Protein AF-A0AAD9V1N2-F1 (afdb_monomer)

Organism: Acropora cervicornis (NCBI:txid6130)

Foldseek 3Di:
DDPVPVCVVVVDDDDPLLVLQQCAPLLLVHVVPHDCVVCVVLVVVLVCQLCVQVVVCVVVVPPDDGDPVSNVVSNVVSVVVVVVVSVVSSVVSLVPDDPVVNVSSVCSNPVCSCCVVPDDDDVVVVPPPDPVVPPDD

Mean predicted aligned error: 8.37 Å

Sequence (137 aa):
MDDSLIPSITNHNCSNEERNLLSLPVRFGGMEITNPKEDAASQYTSSVVSTIHLTERIVAQIHNPPDAEDVRSSISHSRKEKNDQFIAKSAAVKNYLPESTKRGVDLAMEKGASSWLTAIPIKDLGFDLNKAQFWMR

Radius of gyration: 19.58 Å; Cα contacts (8 Å, |Δi|>4): 101; chains: 1; bounding box: 45×32×58 Å

Nearest PDB structures (foldseek):
  3zg1-assembly2_A  TM=5.024E-01  e=1.434E+00  Cupriavidus metallidurans CH34
  2y39-assembly1_A  TM=5.135E-01  e=1.220E+00  Cupriavidus metallidurans CH34
  3zg1-assembly1_D  TM=5.020E-0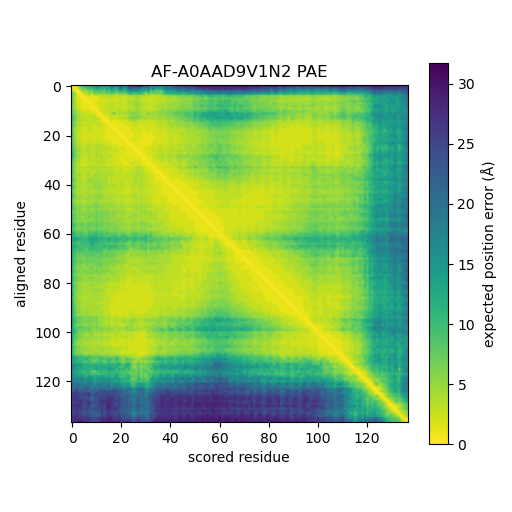1  e=1.598E+00  Cupriavidus metallidurans CH34
  2y3g-assembly2_B  TM=5.360E-01  e=3.594E+00  Cupriavidus metallidurans CH34
  3g6i-assembly1_A-2  TM=3.850E-01  e=4.004E+00  Bacteroides thetaiotaomicron VPI-5482

Structure (mmCIF, N/CA/C/O backbone):
data_AF-A0AAD9V1N2-F1
#
_entry.id   AF-A0AAD9V1N2-F1
#
loop_
_atom_site.group_PDB
_atom_site.id
_atom_site.type_symbol
_atom_site.label_atom_id
_atom_site.label_alt_id
_atom_site.label_comp_id
_atom_site.label_asym_id
_atom_site.label_entity_id
_atom_site.label_seq_id
_atom_site.pdbx_PDB_ins_code
_atom_site.Cartn_x
_atom_site.Cartn_y
_atom_site.Cartn_z
_atom_site.occupancy
_atom_site.B_iso_or_equiv
_atom_site.auth_seq_id
_atom_site.auth_comp_id
_atom_site.auth_asym_id
_atom_site.auth_atom_id
_atom_site.pdbx_PDB_model_num
ATOM 1 N N . MET A 1 1 ? -18.074 -11.011 -6.322 1.00 49.06 1 MET A N 1
ATOM 2 C CA . MET A 1 1 ? -17.088 -11.301 -5.267 1.00 49.06 1 MET A CA 1
ATOM 3 C C . MET A 1 1 ? -17.901 -11.334 -4.013 1.00 49.06 1 MET A C 1
ATOM 5 O O . MET A 1 1 ? -18.475 -10.309 -3.677 1.00 49.06 1 MET A O 1
ATOM 9 N N . ASP A 1 2 ? -18.073 -12.522 -3.459 1.00 57.62 2 ASP A N 1
ATOM 10 C CA . ASP A 1 2 ? -18.910 -12.701 -2.286 1.00 57.62 2 ASP A CA 1
ATOM 11 C C . ASP A 1 2 ? -18.277 -11.941 -1.124 1.00 57.62 2 ASP A C 1
ATOM 13 O O . ASP A 1 2 ? -17.073 -12.051 -0.882 1.00 57.62 2 ASP A O 1
ATOM 17 N N . ASP A 1 3 ? -19.078 -11.154 -0.410 1.00 72.50 3 ASP A N 1
ATOM 18 C CA . ASP A 1 3 ? -18.648 -10.339 0.731 1.00 72.50 3 ASP A CA 1
ATOM 19 C C . ASP A 1 3 ? -18.291 -11.175 1.972 1.00 72.50 3 ASP A C 1
ATOM 21 O O . ASP A 1 3 ? -18.323 -10.675 3.095 1.00 72.50 3 ASP A O 1
ATOM 25 N N . SER A 1 4 ? -17.940 -12.447 1.772 1.00 84.75 4 SER A N 1
ATOM 26 C CA . SER A 1 4 ? -17.771 -13.473 2.793 1.00 84.75 4 SER A CA 1
ATOM 27 C C . SER A 1 4 ? -16.401 -13.456 3.459 1.00 84.75 4 SER A C 1
ATOM 29 O O . SER A 1 4 ? -16.305 -13.886 4.606 1.00 84.75 4 SER A O 1
ATOM 31 N N . LEU A 1 5 ? -15.350 -12.957 2.793 1.00 87.69 5 LEU A N 1
ATOM 32 C CA . LEU A 1 5 ? -13.979 -13.044 3.310 1.00 87.69 5 LEU A CA 1
ATOM 33 C C . LEU A 1 5 ? -13.840 -12.356 4.671 1.00 87.69 5 LEU A C 1
ATOM 35 O O . LEU A 1 5 ? -13.462 -13.006 5.641 1.00 87.69 5 LEU A O 1
ATOM 39 N N . ILE A 1 6 ? -14.164 -11.061 4.740 1.00 89.62 6 ILE A N 1
ATOM 40 C CA . ILE A 1 6 ? -14.000 -10.264 5.963 1.00 89.62 6 ILE A CA 1
ATOM 41 C C . ILE A 1 6 ? -14.865 -10.829 7.102 1.00 89.62 6 ILE A C 1
ATOM 43 O O . ILE A 1 6 ? -14.293 -11.138 8.144 1.00 89.62 6 ILE A O 1
ATOM 47 N N . PRO A 1 7 ? -16.172 -11.097 6.914 1.00 91.06 7 PRO A N 1
ATOM 48 C CA . PRO A 1 7 ? -16.982 -11.742 7.943 1.00 91.06 7 PRO A CA 1
ATOM 49 C C . PRO A 1 7 ? -16.457 -13.102 8.404 1.00 91.06 7 PRO A C 1
ATOM 51 O O . PRO A 1 7 ? -16.561 -13.418 9.584 1.00 91.06 7 PRO A O 1
ATOM 54 N N . SER A 1 8 ? -15.860 -13.898 7.512 1.00 90.00 8 SER A N 1
ATOM 55 C CA . SER A 1 8 ? -15.330 -15.221 7.872 1.00 90.00 8 SER A CA 1
ATOM 56 C C . SER A 1 8 ? -14.069 -15.142 8.734 1.00 90.00 8 SER A C 1
ATOM 58 O O . SER A 1 8 ? -13.872 -15.984 9.605 1.00 90.00 8 SER A O 1
ATOM 60 N N . ILE A 1 9 ? -13.206 -14.146 8.507 1.00 89.00 9 ILE A N 1
ATOM 61 C CA . ILE A 1 9 ? -11.954 -13.991 9.270 1.00 89.00 9 ILE A CA 1
ATOM 62 C C . ILE A 1 9 ? -12.149 -13.186 10.560 1.00 89.00 9 ILE A C 1
ATOM 64 O O . ILE A 1 9 ? -11.424 -13.413 11.527 1.00 89.00 9 ILE A O 1
ATOM 68 N N . THR A 1 10 ? -13.114 -12.260 10.601 1.00 85.50 10 THR A N 1
ATOM 69 C CA . THR A 1 10 ? -13.399 -11.439 11.789 1.00 85.50 10 THR A CA 1
ATOM 70 C C . THR A 1 10 ? -14.515 -12.015 12.662 1.00 85.50 10 THR A C 1
ATOM 72 O O . THR A 1 10 ? -14.655 -11.590 13.806 1.00 85.50 10 THR A O 1
ATOM 75 N N . ASN A 1 11 ? -15.311 -12.965 12.148 1.00 87.06 11 ASN A N 1
ATOM 76 C CA . ASN A 1 11 ? -16.596 -13.386 12.729 1.00 87.06 11 ASN A CA 1
ATOM 77 C C . ASN A 1 11 ? -17.544 -12.204 13.013 1.00 87.06 11 ASN A C 1
ATOM 79 O O . ASN A 1 11 ? -18.384 -12.267 13.909 1.00 87.06 11 ASN A O 1
ATOM 83 N N . HIS A 1 12 ? -17.400 -11.113 12.258 1.00 86.12 12 HIS A N 1
ATOM 84 C CA . HIS A 1 12 ? -18.151 -9.873 12.425 1.00 86.12 12 HIS A CA 1
ATOM 85 C C . HIS A 1 12 ? -18.580 -9.343 11.063 1.00 86.12 12 HIS A C 1
ATOM 87 O O . HIS A 1 12 ? -17.791 -9.297 10.118 1.00 86.12 12 HIS A O 1
ATOM 93 N N . ASN A 1 13 ? -19.837 -8.925 10.946 1.00 88.19 13 ASN A N 1
ATOM 94 C CA . ASN A 1 13 ? -20.327 -8.378 9.691 1.00 88.19 13 ASN A CA 1
ATOM 95 C C . ASN A 1 13 ? -19.893 -6.913 9.560 1.00 88.19 13 ASN A C 1
ATOM 97 O O . ASN A 1 13 ? -20.589 -6.011 10.019 1.00 88.19 13 ASN A O 1
ATOM 101 N N . CYS A 1 14 ? -18.718 -6.702 8.964 1.00 85.38 14 CYS A N 1
ATOM 102 C CA . CYS A 1 14 ? -18.101 -5.384 8.882 1.00 85.38 14 CYS A CA 1
ATOM 103 C C . CYS A 1 14 ? -18.829 -4.442 7.914 1.00 85.38 14 CYS A C 1
ATOM 105 O O . CYS A 1 14 ? -19.053 -4.801 6.749 1.00 85.38 14 CYS A O 1
ATOM 107 N N . SER A 1 15 ? -19.098 -3.217 8.373 1.00 88.88 15 SER A N 1
ATOM 108 C CA . SER A 1 15 ? -19.595 -2.112 7.548 1.00 88.88 15 SER A CA 1
ATOM 109 C C . SER A 1 15 ? -18.555 -1.661 6.513 1.00 88.88 15 SER A C 1
ATOM 111 O O . SER A 1 15 ? -17.382 -2.037 6.576 1.00 88.88 15 SER A O 1
ATOM 113 N N . ASN A 1 16 ? -18.952 -0.828 5.548 1.00 88.12 16 ASN A N 1
ATOM 114 C CA . ASN A 1 16 ? -18.019 -0.309 4.541 1.00 88.12 16 ASN A CA 1
ATOM 115 C C . ASN A 1 16 ? -16.913 0.558 5.166 1.00 88.12 16 ASN A C 1
ATOM 117 O O . ASN A 1 16 ? -15.768 0.526 4.725 1.00 88.12 16 ASN A O 1
ATOM 121 N N . GLU A 1 17 ? -17.228 1.298 6.224 1.00 88.69 17 GLU A N 1
ATOM 122 C CA . GLU A 1 17 ? -16.291 2.125 6.983 1.00 88.69 17 GLU A CA 1
ATOM 123 C C . GLU A 1 17 ? -15.264 1.259 7.722 1.00 88.69 17 GLU A C 1
ATOM 125 O O . GLU A 1 17 ? -14.065 1.537 7.669 1.00 88.69 17 GLU A O 1
ATOM 130 N N . GLU A 1 18 ? -15.713 0.167 8.348 1.00 89.25 18 GLU A N 1
ATOM 131 C CA . GLU A 1 18 ? -14.829 -0.815 8.983 1.00 89.25 18 GLU A CA 1
ATOM 132 C C . GLU A 1 18 ? -13.945 -1.515 7.946 1.00 89.25 18 GLU A C 1
ATOM 134 O O . GLU A 1 18 ? -12.751 -1.693 8.169 1.00 89.25 18 GLU A O 1
ATOM 139 N N . ARG A 1 19 ? -14.484 -1.850 6.768 1.00 90.62 19 ARG A N 1
ATOM 140 C CA . ARG A 1 19 ? -13.698 -2.412 5.657 1.00 90.62 19 ARG A CA 1
ATOM 141 C C . ARG A 1 19 ? -12.636 -1.431 5.160 1.00 90.62 19 ARG A C 1
ATOM 143 O O . ARG A 1 19 ? -11.495 -1.830 4.929 1.00 90.62 19 ARG A O 1
ATOM 150 N N . ASN A 1 20 ? -12.972 -0.146 5.067 1.00 91.62 20 ASN A N 1
ATOM 151 C CA . ASN A 1 20 ? -12.013 0.899 4.716 1.00 91.62 20 ASN A CA 1
ATOM 152 C C . ASN A 1 20 ? -10.899 1.020 5.764 1.00 91.62 20 ASN A C 1
ATOM 154 O O . ASN A 1 20 ? -9.735 1.145 5.382 1.00 91.62 20 ASN A O 1
ATOM 158 N N . LEU A 1 21 ? -11.228 0.918 7.056 1.00 92.38 21 LEU A N 1
ATOM 159 C CA . LEU A 1 21 ? -10.243 0.857 8.139 1.00 92.38 21 LEU A CA 1
ATOM 160 C C . LEU A 1 21 ? -9.341 -0.378 8.013 1.00 92.38 21 LEU A C 1
ATOM 162 O O . LEU A 1 21 ? -8.122 -0.242 8.042 1.00 92.38 21 LEU A O 1
ATOM 166 N N . LEU A 1 22 ? -9.912 -1.566 7.798 1.00 91.69 22 LEU A N 1
ATOM 167 C CA . LEU A 1 22 ? -9.153 -2.812 7.631 1.00 91.69 22 LEU A CA 1
ATOM 168 C C . LEU A 1 22 ? -8.205 -2.779 6.422 1.00 91.69 22 LEU A C 1
ATOM 170 O O . LEU A 1 22 ? -7.150 -3.414 6.463 1.00 91.69 22 LEU A O 1
ATOM 174 N N . SER A 1 23 ? -8.539 -2.011 5.380 1.00 92.69 23 SER A N 1
ATOM 175 C CA . SER A 1 23 ? -7.670 -1.826 4.210 1.00 92.69 23 SER A CA 1
ATOM 176 C C . SER A 1 23 ? -6.393 -1.034 4.503 1.00 92.69 23 SER A C 1
ATOM 178 O O . SER A 1 23 ? -5.424 -1.132 3.749 1.00 92.69 23 SER A O 1
ATOM 180 N N . LEU A 1 24 ? -6.370 -0.246 5.583 1.00 93.19 24 LEU A N 1
ATOM 181 C CA . LEU A 1 24 ? -5.200 0.539 5.959 1.00 93.19 24 LEU A CA 1
ATOM 182 C C . LEU A 1 24 ? -4.089 -0.363 6.515 1.00 93.19 24 LEU A C 1
ATOM 184 O O . LEU A 1 24 ? -4.377 -1.389 7.128 1.00 93.19 24 LEU A O 1
ATOM 188 N N . PRO A 1 25 ? -2.811 0.018 6.368 1.00 91.12 25 PRO A N 1
ATOM 189 C CA . PRO A 1 25 ? -1.713 -0.677 7.027 1.00 91.12 25 PRO A CA 1
ATOM 190 C C . PRO A 1 25 ? -1.863 -0.691 8.552 1.00 91.12 25 PRO A C 1
ATOM 192 O O . PRO A 1 25 ? -2.432 0.230 9.141 1.00 91.12 25 PRO A O 1
ATOM 195 N N . VAL A 1 26 ? -1.246 -1.675 9.211 1.00 90.00 26 VAL A N 1
ATOM 196 C CA . VAL A 1 26 ? -1.346 -1.848 10.674 1.00 90.00 26 VAL A CA 1
ATOM 197 C C . VAL A 1 26 ? -0.866 -0.619 11.456 1.00 90.00 26 VAL A C 1
ATOM 199 O O . VAL A 1 26 ? -1.455 -0.247 12.464 1.00 90.00 26 VAL A O 1
ATOM 202 N N . ARG A 1 27 ? 0.145 0.100 10.950 1.00 88.44 27 ARG A N 1
ATOM 203 C CA . ARG A 1 27 ? 0.627 1.364 11.548 1.00 88.44 27 ARG A CA 1
ATOM 204 C C . ARG A 1 27 ? -0.393 2.516 11.520 1.00 88.44 27 ARG A C 1
ATOM 206 O O . ARG A 1 27 ? -0.170 3.533 12.163 1.00 88.44 27 ARG A O 1
ATOM 213 N N . PHE A 1 28 ? -1.477 2.362 10.767 1.00 91.12 28 PHE A N 1
ATOM 214 C CA . PHE A 1 28 ? -2.618 3.276 10.704 1.00 91.12 28 PHE A CA 1
ATOM 215 C C . PHE A 1 28 ? -3.885 2.647 11.317 1.00 91.12 28 PHE A C 1
ATOM 217 O O . PHE A 1 28 ? -4.993 3.086 11.024 1.00 91.12 28 PHE A O 1
ATOM 224 N N . GLY A 1 29 ? -3.728 1.604 12.143 1.00 89.12 29 GLY A N 1
ATOM 225 C CA . GLY A 1 29 ? -4.818 0.934 12.857 1.00 89.12 29 GLY A CA 1
ATOM 226 C C . GLY A 1 29 ? -5.627 -0.072 12.030 1.00 89.12 29 GLY A C 1
ATOM 227 O O . GLY A 1 29 ? -6.641 -0.563 12.519 1.00 89.12 29 GLY A O 1
ATOM 228 N N . GLY A 1 30 ? -5.206 -0.377 10.797 1.00 91.56 30 GLY A N 1
ATOM 229 C CA . GLY A 1 30 ? -5.852 -1.373 9.935 1.00 91.56 30 GLY A CA 1
ATOM 230 C C . GLY A 1 30 ? -5.166 -2.746 9.937 1.00 91.56 30 GLY A C 1
ATOM 231 O O . GLY A 1 30 ? -4.427 -3.090 10.857 1.00 91.56 30 GLY A O 1
ATOM 232 N N . MET A 1 31 ? -5.412 -3.547 8.895 1.00 89.38 31 MET A N 1
ATOM 233 C CA . MET A 1 31 ? -4.865 -4.907 8.726 1.00 89.38 31 MET A CA 1
ATOM 234 C C . MET A 1 31 ? -4.236 -5.149 7.344 1.00 89.38 31 MET A C 1
ATOM 236 O O . MET A 1 31 ? -3.859 -6.272 7.027 1.00 89.38 31 MET A O 1
ATOM 240 N N . GLU A 1 32 ? -4.130 -4.107 6.519 1.00 90.69 32 GLU A N 1
ATOM 241 C CA . GLU A 1 32 ? -3.613 -4.157 5.145 1.00 90.69 32 GLU A CA 1
ATOM 242 C C . GLU A 1 32 ? -4.384 -5.124 4.224 1.00 90.69 32 GLU A C 1
ATOM 244 O O . GLU A 1 32 ? -3.865 -5.628 3.226 1.00 90.69 32 GLU A O 1
ATOM 249 N N . ILE A 1 33 ? -5.667 -5.352 4.521 1.00 91.50 33 ILE A N 1
ATOM 250 C CA . ILE A 1 33 ? -6.568 -6.146 3.677 1.00 91.50 33 ILE A CA 1
ATOM 251 C C . ILE A 1 33 ? -7.067 -5.244 2.546 1.00 91.50 33 ILE A C 1
ATOM 253 O O . ILE A 1 33 ? -8.156 -4.674 2.588 1.00 91.50 33 ILE A O 1
ATOM 257 N N . THR A 1 34 ? -6.193 -5.045 1.566 1.00 89.12 34 THR A N 1
ATOM 258 C CA . THR A 1 34 ? -6.405 -4.136 0.434 1.00 89.12 34 THR A CA 1
ATOM 259 C C . THR A 1 34 ? -7.563 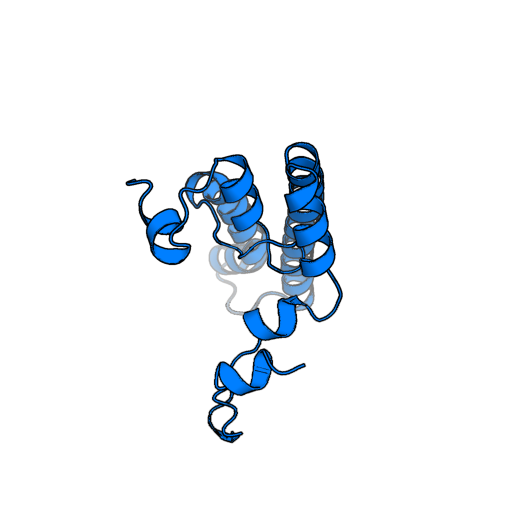-4.573 -0.460 1.00 89.12 34 THR A C 1
ATOM 261 O O . THR A 1 34 ? -7.868 -5.761 -0.571 1.00 89.12 34 THR A O 1
ATOM 264 N N . ASN A 1 35 ? -8.206 -3.605 -1.122 1.00 88.94 35 ASN A N 1
ATOM 265 C CA . ASN A 1 35 ? -9.202 -3.871 -2.156 1.00 88.94 35 ASN A CA 1
ATOM 266 C C . ASN A 1 35 ? -8.507 -3.820 -3.525 1.00 88.94 35 ASN A C 1
ATOM 268 O O . ASN A 1 35 ? -8.252 -2.724 -4.032 1.00 88.94 35 ASN A O 1
ATOM 272 N N . PRO A 1 36 ? -8.244 -4.968 -4.181 1.00 89.00 36 PRO A N 1
ATOM 273 C CA . PRO A 1 36 ? -7.498 -4.978 -5.434 1.00 89.00 36 PRO A CA 1
ATOM 274 C C . PRO A 1 36 ? -8.183 -4.180 -6.543 1.00 89.00 36 PRO A C 1
ATOM 276 O O . PRO A 1 36 ? -7.509 -3.702 -7.446 1.00 89.00 36 PRO A O 1
ATOM 279 N N . LYS A 1 37 ? -9.511 -4.014 -6.493 1.00 89.06 37 LYS A N 1
ATOM 280 C CA . LYS A 1 37 ? -10.243 -3.234 -7.499 1.00 89.06 37 LYS A CA 1
ATOM 281 C C . LYS A 1 37 ? -9.961 -1.737 -7.400 1.00 89.06 37 LYS A C 1
ATOM 283 O O . LYS A 1 37 ? -9.921 -1.073 -8.428 1.00 89.06 37 LYS A O 1
ATOM 288 N N . GLU A 1 38 ? -9.785 -1.222 -6.187 1.00 89.12 38 GLU A N 1
ATOM 289 C CA . GLU A 1 38 ? -9.451 0.187 -5.952 1.00 89.12 38 GLU A CA 1
ATOM 290 C C . GLU A 1 38 ? -7.962 0.437 -6.197 1.00 89.12 38 GLU A C 1
ATOM 292 O O . GLU A 1 38 ? -7.586 1.410 -6.848 1.00 89.12 38 GLU A O 1
ATOM 297 N N . ASP A 1 39 ? -7.117 -0.482 -5.729 1.00 89.38 39 ASP A N 1
ATOM 298 C CA . ASP A 1 39 ? -5.671 -0.281 -5.722 1.00 89.38 39 ASP A CA 1
ATOM 299 C C . ASP A 1 39 ? -4.997 -0.667 -7.050 1.00 89.38 39 ASP A C 1
ATOM 301 O O . ASP A 1 39 ? -3.868 -0.253 -7.300 1.00 89.38 39 ASP A O 1
ATOM 305 N N . ALA A 1 40 ? -5.647 -1.438 -7.932 1.00 92.69 40 ALA A N 1
ATOM 306 C CA . ALA A 1 40 ? -5.020 -1.948 -9.160 1.00 92.69 40 ALA A CA 1
ATOM 307 C C . ALA A 1 40 ? -4.382 -0.849 -10.022 1.00 92.69 40 ALA A C 1
ATOM 309 O O . ALA A 1 40 ? -3.247 -1.005 -10.472 1.00 92.69 40 ALA A O 1
ATOM 310 N N . ALA A 1 41 ? -5.086 0.265 -10.237 1.00 93.50 41 ALA A N 1
ATOM 311 C CA . ALA A 1 41 ? -4.591 1.349 -11.079 1.00 93.50 41 ALA A CA 1
ATOM 312 C C . ALA A 1 41 ? -3.353 2.032 -10.471 1.00 93.50 41 ALA A C 1
ATOM 314 O O . ALA A 1 41 ? -2.356 2.232 -11.163 1.00 93.50 41 ALA A O 1
ATOM 315 N N . SER A 1 42 ? -3.378 2.344 -9.170 1.00 90.81 42 SER A N 1
ATOM 316 C CA . SER A 1 42 ? -2.250 2.994 -8.490 1.00 90.81 42 SER A CA 1
ATOM 317 C C . SER A 1 42 ? -1.042 2.061 -8.362 1.00 90.81 42 SER A C 1
ATOM 319 O O . SER A 1 42 ? 0.102 2.493 -8.531 1.00 90.81 42 SER A O 1
ATOM 321 N N . GLN A 1 43 ? -1.285 0.769 -8.127 1.00 92.56 43 GLN A N 1
ATOM 322 C CA . GLN A 1 43 ? -0.252 -0.265 -8.054 1.00 92.56 43 GLN A CA 1
ATOM 323 C C . GLN A 1 43 ? 0.398 -0.500 -9.420 1.00 92.56 43 GLN A C 1
ATOM 325 O O . GLN A 1 43 ? 1.618 -0.641 -9.495 1.00 92.56 43 GLN A O 1
ATOM 330 N N . TYR A 1 44 ? -0.384 -0.475 -10.502 1.00 95.00 44 TYR A N 1
ATOM 331 C CA . TYR A 1 44 ? 0.148 -0.538 -11.860 1.00 95.00 44 TYR A CA 1
ATOM 332 C C . TYR A 1 44 ? 1.071 0.651 -12.151 1.00 95.00 44 TYR A C 1
ATOM 334 O O . TYR A 1 44 ? 2.228 0.443 -12.513 1.00 95.00 44 TYR A O 1
ATOM 342 N N . THR A 1 45 ? 0.617 1.884 -11.906 1.00 94.44 45 THR A N 1
ATOM 343 C CA . THR A 1 45 ? 1.447 3.088 -12.088 1.00 94.44 45 THR A CA 1
ATOM 344 C C . THR A 1 45 ? 2.731 3.020 -11.259 1.00 94.44 45 THR A C 1
ATOM 346 O O . THR A 1 45 ? 3.817 3.267 -11.777 1.00 94.44 45 THR A O 1
ATOM 349 N N . SER A 1 46 ? 2.629 2.597 -9.996 1.00 93.00 46 SER A N 1
ATOM 350 C CA . SER A 1 46 ? 3.783 2.412 -9.105 1.00 93.00 46 SER A CA 1
ATOM 351 C C . SER A 1 46 ? 4.776 1.380 -9.643 1.00 93.00 46 SER A C 1
ATOM 353 O O . SER A 1 46 ? 5.989 1.584 -9.562 1.00 93.00 46 SER A O 1
ATOM 355 N N . SER A 1 47 ? 4.276 0.282 -10.219 1.00 94.69 47 SER A N 1
ATOM 356 C CA . SER A 1 47 ? 5.102 -0.750 -10.848 1.00 94.69 47 SER A CA 1
ATOM 357 C C . SER A 1 47 ? 5.819 -0.218 -12.083 1.00 94.69 47 SER A C 1
ATOM 359 O O . SER A 1 47 ? 7.007 -0.486 -12.250 1.00 94.69 47 SER A O 1
ATOM 361 N N . VAL A 1 48 ? 5.131 0.549 -12.934 1.00 95.19 48 VAL A N 1
ATOM 362 C CA . VAL A 1 48 ? 5.731 1.167 -14.127 1.00 95.19 48 VAL A CA 1
ATOM 363 C C . VAL A 1 48 ? 6.849 2.128 -13.719 1.00 95.19 48 VAL A C 1
ATOM 365 O O . VAL A 1 48 ? 7.966 2.001 -14.211 1.00 95.19 48 VAL A O 1
ATOM 368 N N . VAL A 1 49 ? 6.597 3.020 -12.756 1.00 94.00 49 VAL A N 1
ATOM 369 C CA . VAL A 1 49 ? 7.606 3.971 -12.253 1.00 94.00 49 VAL A CA 1
ATOM 3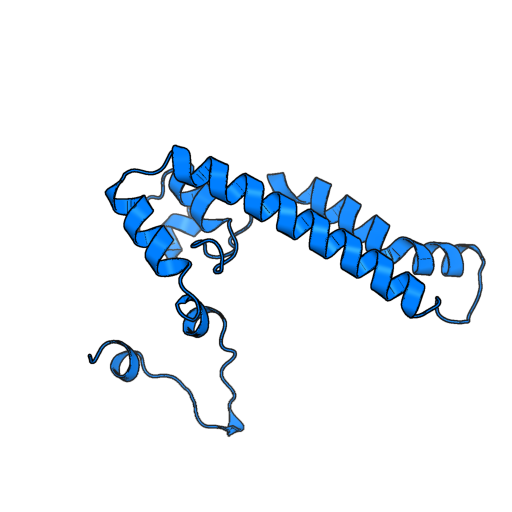70 C C . VAL A 1 49 ? 8.793 3.243 -11.622 1.00 94.00 49 VAL A C 1
ATOM 372 O O . VAL A 1 49 ? 9.940 3.549 -11.925 1.00 94.00 49 VAL A O 1
ATOM 375 N N . SER A 1 50 ? 8.544 2.230 -10.790 1.00 91.69 50 SER A N 1
ATOM 376 C CA . SER A 1 50 ? 9.617 1.489 -10.109 1.00 91.69 50 SER A CA 1
ATOM 377 C C . SER A 1 50 ? 10.498 0.683 -11.068 1.00 91.69 50 SER A C 1
ATOM 379 O O . SER A 1 50 ? 11.636 0.363 -10.733 1.00 91.69 50 SER A O 1
ATOM 381 N N . THR A 1 51 ? 9.978 0.332 -12.247 1.00 94.12 51 THR A N 1
ATOM 382 C CA . THR A 1 51 ? 10.686 -0.481 -13.244 1.00 94.12 51 THR A CA 1
ATOM 383 C C . THR A 1 51 ? 11.207 0.329 -14.429 1.00 94.12 51 THR A C 1
ATOM 385 O O . THR A 1 51 ? 11.867 -0.249 -15.292 1.00 94.12 51 THR A O 1
ATOM 388 N N . ILE A 1 52 ? 11.000 1.652 -14.454 1.00 94.75 52 ILE A N 1
ATOM 389 C CA . ILE A 1 52 ? 11.275 2.499 -15.622 1.00 94.75 52 ILE A CA 1
ATOM 390 C C . ILE A 1 52 ? 12.711 2.344 -16.139 1.00 94.75 52 ILE A C 1
ATOM 392 O O . ILE A 1 52 ? 12.915 1.957 -17.289 1.00 94.75 52 ILE A O 1
ATOM 396 N N . HIS A 1 53 ? 13.708 2.472 -15.263 1.00 94.56 53 HIS A N 1
ATOM 397 C CA . HIS A 1 53 ? 15.115 2.357 -15.648 1.00 94.56 53 HIS A CA 1
ATOM 398 C C . HIS A 1 53 ? 15.489 0.961 -16.156 1.00 94.56 53 HIS A C 1
ATOM 400 O O . HIS A 1 53 ? 16.345 0.821 -17.028 1.00 94.56 53 HIS A O 1
ATOM 406 N N . LEU A 1 54 ? 14.849 -0.091 -15.636 1.00 95.12 54 LEU A N 1
ATOM 407 C CA . LEU A 1 54 ? 15.056 -1.448 -16.137 1.00 95.12 54 LEU A CA 1
ATOM 408 C C . LEU A 1 54 ? 14.433 -1.609 -17.527 1.00 95.12 54 LEU A C 1
ATOM 410 O O . LEU A 1 54 ? 15.068 -2.164 -18.422 1.00 95.12 54 LEU A O 1
ATOM 414 N N . THR A 1 55 ? 13.217 -1.096 -17.727 1.00 95.25 55 THR A N 1
ATOM 415 C CA . THR A 1 55 ? 12.533 -1.171 -19.023 1.00 95.25 55 THR A CA 1
ATOM 416 C C . THR A 1 55 ? 13.291 -0.422 -20.119 1.00 95.25 55 THR A C 1
ATOM 418 O O . THR A 1 55 ? 13.491 -0.979 -21.196 1.00 95.25 55 THR A O 1
ATOM 421 N N . GLU A 1 56 ? 13.811 0.776 -19.835 1.00 95.44 56 GLU A N 1
ATOM 422 C CA . GLU A 1 56 ? 14.625 1.560 -20.774 1.00 95.44 56 GLU A CA 1
ATOM 423 C C . GLU A 1 56 ? 15.883 0.802 -21.214 1.00 95.44 56 GLU A C 1
ATOM 425 O O . GLU A 1 56 ? 16.213 0.765 -22.401 1.00 95.44 56 GLU A O 1
ATOM 430 N N . ARG A 1 57 ? 16.563 0.132 -20.275 1.00 95.25 57 ARG A N 1
ATOM 431 C CA . ARG A 1 57 ? 17.765 -0.669 -20.559 1.00 95.25 57 ARG A CA 1
ATOM 432 C C . ARG A 1 57 ? 17.454 -1.892 -21.416 1.00 95.25 57 ARG A C 1
ATOM 434 O O . ARG A 1 57 ? 18.201 -2.167 -22.353 1.00 95.25 57 ARG A O 1
ATOM 441 N N . ILE A 1 58 ? 16.350 -2.588 -21.132 1.00 96.75 58 ILE A N 1
ATOM 442 C CA . ILE A 1 58 ? 15.889 -3.737 -21.927 1.00 96.75 58 ILE A CA 1
ATOM 443 C C . ILE A 1 58 ? 15.566 -3.298 -23.361 1.00 96.75 58 ILE A C 1
ATOM 445 O O . ILE A 1 58 ? 16.011 -3.938 -24.315 1.00 96.75 58 ILE A O 1
ATOM 449 N N . VAL A 1 59 ? 14.836 -2.190 -23.525 1.00 97.25 59 VAL A N 1
ATOM 450 C CA . VAL A 1 59 ? 14.486 -1.640 -24.846 1.00 97.25 59 VAL A CA 1
ATOM 451 C C . VAL A 1 59 ? 15.740 -1.221 -25.616 1.00 97.25 59 VAL A C 1
ATOM 453 O O . VAL A 1 59 ? 15.861 -1.526 -26.799 1.00 97.25 59 VAL A O 1
ATOM 456 N N . ALA A 1 60 ? 16.710 -0.600 -2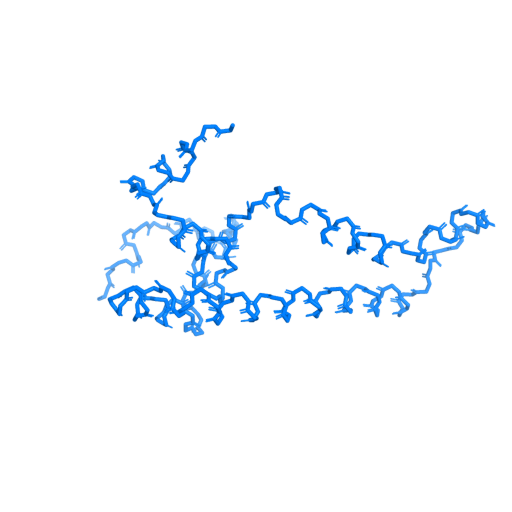4.941 1.00 96.88 60 ALA A N 1
ATOM 457 C CA . ALA A 1 60 ? 17.994 -0.218 -25.527 1.00 96.88 60 ALA A CA 1
ATOM 458 C C . ALA A 1 60 ? 18.979 -1.392 -25.715 1.00 96.88 60 ALA A C 1
ATOM 460 O O . ALA A 1 60 ? 20.087 -1.174 -26.202 1.00 96.88 60 ALA A O 1
ATOM 461 N N . GLN A 1 61 ? 18.607 -2.621 -25.326 1.00 96.38 61 GLN A N 1
ATOM 462 C CA . GLN A 1 61 ? 19.461 -3.820 -25.365 1.00 96.38 61 GLN A CA 1
ATOM 463 C C . GLN A 1 61 ? 20.791 -3.666 -24.598 1.00 96.38 61 GLN A C 1
ATOM 465 O O . GLN A 1 61 ? 21.799 -4.303 -24.912 1.00 96.38 61 GLN A O 1
ATOM 470 N N . ILE A 1 62 ? 20.802 -2.839 -23.551 1.00 95.94 62 ILE A N 1
ATOM 471 C CA . ILE A 1 62 ? 21.973 -2.626 -22.699 1.00 95.94 62 ILE A CA 1
ATOM 472 C C . ILE A 1 62 ? 22.017 -3.733 -21.641 1.00 95.94 62 ILE A C 1
ATOM 474 O O . ILE A 1 62 ? 21.130 -3.828 -20.800 1.00 95.94 62 ILE A O 1
ATOM 478 N N . HIS A 1 63 ? 23.075 -4.548 -21.658 1.00 92.31 63 HIS A N 1
ATOM 479 C CA . HIS A 1 63 ? 23.238 -5.681 -20.734 1.00 92.31 63 HIS A CA 1
ATOM 480 C C . HIS A 1 63 ? 23.686 -5.293 -19.317 1.00 92.31 63 HIS A C 1
ATOM 482 O O . HIS A 1 63 ? 23.598 -6.107 -18.399 1.00 92.31 63 HIS A O 1
ATOM 488 N N . ASN A 1 64 ? 24.161 -4.063 -19.119 1.00 93.75 64 ASN A N 1
ATOM 489 C CA . ASN A 1 64 ? 24.545 -3.588 -17.794 1.00 93.75 64 ASN A CA 1
ATOM 490 C C . ASN A 1 64 ? 23.301 -3.201 -16.982 1.00 93.75 64 ASN A C 1
ATOM 492 O O . ASN A 1 64 ? 22.388 -2.579 -17.540 1.00 93.75 64 ASN A O 1
ATOM 496 N N . PRO A 1 65 ? 23.283 -3.493 -15.668 1.00 91.31 65 PRO A N 1
ATOM 497 C CA . PRO A 1 65 ? 22.174 -3.107 -14.810 1.00 91.31 65 PRO A CA 1
ATOM 498 C C . PRO A 1 65 ? 22.003 -1.578 -14.772 1.00 91.31 65 PRO A C 1
ATOM 500 O O . PRO A 1 65 ? 22.964 -0.839 -15.025 1.00 91.31 65 PRO A O 1
ATOM 503 N N . PRO A 1 66 ? 20.789 -1.089 -14.459 1.00 93.00 66 PRO A N 1
ATOM 504 C CA . PRO A 1 66 ? 20.565 0.328 -14.212 1.00 93.00 66 PRO A CA 1
ATOM 505 C C . PRO A 1 66 ? 21.413 0.822 -13.038 1.00 93.00 66 PRO A C 1
ATOM 507 O O . PRO A 1 66 ? 21.824 0.029 -12.185 1.00 93.00 66 PRO A O 1
ATOM 510 N N . ASP A 1 67 ? 21.647 2.132 -12.980 1.00 94.44 67 ASP A N 1
ATOM 511 C CA . ASP A 1 67 ? 22.336 2.710 -11.834 1.00 94.44 67 ASP A CA 1
ATOM 512 C C . ASP A 1 67 ? 21.539 2.467 -10.545 1.00 94.44 67 ASP A C 1
ATOM 514 O O . ASP A 1 67 ? 20.307 2.553 -10.501 1.00 94.44 67 ASP A O 1
ATOM 518 N N . ALA A 1 68 ? 22.254 2.102 -9.484 1.00 93.31 68 ALA A N 1
ATOM 519 C CA . ALA A 1 68 ? 21.617 1.689 -8.248 1.00 93.31 68 ALA A CA 1
ATOM 520 C C . ALA A 1 68 ? 20.972 2.871 -7.508 1.00 93.31 68 ALA A C 1
ATOM 522 O O . ALA A 1 68 ? 20.012 2.657 -6.768 1.00 93.31 68 ALA A O 1
ATOM 523 N N . GLU A 1 69 ? 21.481 4.094 -7.681 1.00 94.12 69 GLU A N 1
ATOM 524 C CA . GLU A 1 69 ? 20.889 5.295 -7.092 1.00 94.12 69 GLU A CA 1
ATOM 525 C C . GLU A 1 69 ? 19.613 5.696 -7.832 1.00 94.12 69 GLU A C 1
ATOM 527 O O . GLU A 1 69 ? 18.594 5.950 -7.190 1.00 94.12 69 GLU A O 1
ATOM 532 N N . ASP A 1 70 ? 19.615 5.620 -9.162 1.00 91.50 70 ASP A N 1
ATOM 533 C CA . ASP A 1 70 ? 18.423 5.851 -9.988 1.00 91.50 70 ASP A CA 1
ATOM 534 C C . ASP A 1 70 ? 17.280 4.891 -9.604 1.00 91.50 70 ASP A C 1
ATOM 536 O O . ASP A 1 70 ? 16.142 5.301 -9.359 1.00 91.50 70 ASP A O 1
ATOM 540 N N . VAL A 1 71 ? 17.586 3.600 -9.428 1.00 92.62 71 VAL A N 1
ATOM 541 C CA . VAL A 1 71 ? 16.597 2.603 -8.980 1.00 92.62 71 VAL A CA 1
ATOM 542 C C . VAL A 1 71 ? 16.109 2.890 -7.558 1.00 92.62 71 VAL A C 1
ATOM 544 O O . VAL A 1 71 ? 14.904 2.849 -7.293 1.00 92.62 71 VAL A O 1
ATOM 547 N N . ARG A 1 72 ? 17.023 3.190 -6.624 1.00 93.50 72 ARG A N 1
ATOM 548 C CA . ARG A 1 72 ? 16.657 3.519 -5.236 1.00 93.50 72 ARG A CA 1
ATOM 549 C C . ARG A 1 72 ? 15.760 4.747 -5.173 1.00 93.50 72 ARG A C 1
ATOM 551 O O . ARG A 1 72 ? 14.766 4.716 -4.446 1.00 93.50 72 ARG A O 1
ATOM 558 N N . SER A 1 73 ? 16.083 5.793 -5.928 1.00 92.81 73 SER A N 1
ATOM 559 C CA . SER A 1 73 ? 15.321 7.037 -5.952 1.00 92.81 73 SER A CA 1
ATOM 560 C C . SER A 1 73 ? 13.896 6.801 -6.466 1.00 92.81 73 SER A C 1
ATOM 562 O O . SER A 1 73 ? 12.947 7.133 -5.752 1.00 92.81 73 SER A O 1
ATOM 564 N N . SER A 1 74 ? 13.730 6.092 -7.587 1.00 91.56 74 SER A N 1
ATOM 565 C CA . SER A 1 74 ? 12.421 5.731 -8.154 1.00 91.56 74 SER A CA 1
ATOM 566 C C . SER A 1 74 ? 11.557 4.916 -7.185 1.00 91.56 74 SER A C 1
ATOM 568 O O . SER A 1 74 ? 10.390 5.239 -6.945 1.00 91.56 74 SER A O 1
ATOM 570 N N . ILE A 1 75 ? 12.139 3.896 -6.543 1.00 92.19 75 ILE A N 1
ATOM 571 C CA . ILE A 1 75 ? 11.433 3.081 -5.542 1.00 92.19 75 ILE A CA 1
ATOM 572 C C . ILE A 1 75 ? 11.076 3.919 -4.308 1.00 92.19 75 ILE A C 1
ATOM 574 O O . ILE A 1 75 ? 9.974 3.799 -3.769 1.00 92.19 75 ILE A O 1
ATOM 578 N N . SER A 1 76 ? 11.997 4.760 -3.830 1.00 92.56 76 SER A N 1
ATOM 579 C CA . SER A 1 76 ? 11.765 5.611 -2.660 1.00 92.56 76 SER A CA 1
ATOM 580 C C . SER A 1 76 ? 10.641 6.618 -2.902 1.00 92.56 76 SER A C 1
ATOM 582 O O . SER A 1 76 ? 9.814 6.831 -2.015 1.00 92.56 76 SER A O 1
ATOM 584 N N . HIS A 1 77 ? 10.562 7.165 -4.118 1.00 90.88 77 HIS A N 1
ATOM 585 C CA . HIS A 1 77 ? 9.523 8.095 -4.526 1.00 90.88 77 HIS A CA 1
ATOM 586 C C . HIS A 1 77 ? 8.149 7.419 -4.513 1.00 90.88 77 HIS A C 1
ATOM 588 O O . HIS A 1 77 ? 7.260 7.871 -3.795 1.00 90.88 77 HIS A O 1
ATOM 594 N N . SER A 1 78 ? 8.017 6.262 -5.171 1.00 91.38 78 SER A N 1
ATOM 595 C CA . SER A 1 78 ? 6.769 5.484 -5.173 1.00 91.38 78 SER A CA 1
ATOM 596 C C . SER A 1 78 ? 6.336 5.064 -3.758 1.00 91.38 78 SER A C 1
ATOM 598 O O . SER A 1 78 ? 5.159 5.148 -3.400 1.00 91.38 78 SER A O 1
ATOM 600 N N . ARG A 1 79 ? 7.287 4.675 -2.893 1.00 91.50 79 ARG A N 1
ATOM 601 C CA . ARG A 1 79 ? 7.002 4.357 -1.481 1.00 91.50 79 ARG A CA 1
ATOM 602 C C . ARG A 1 79 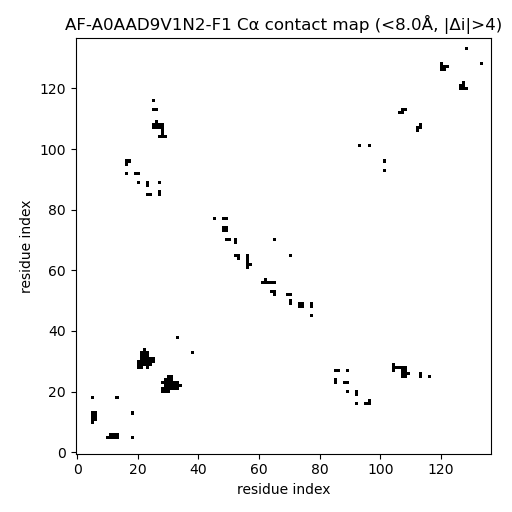? 6.502 5.567 -0.700 1.00 91.50 79 ARG A C 1
ATOM 604 O O . ARG A 1 79 ? 5.600 5.414 0.125 1.00 91.50 79 ARG A O 1
ATOM 611 N N . LYS A 1 80 ? 7.090 6.743 -0.931 1.00 93.00 80 LYS A N 1
ATOM 612 C CA . LYS A 1 80 ? 6.679 7.987 -0.279 1.00 93.00 80 LYS A CA 1
ATOM 613 C C . LYS A 1 80 ? 5.267 8.376 -0.704 1.00 93.00 80 LYS A C 1
ATOM 615 O O . LYS A 1 80 ? 4.426 8.560 0.167 1.00 93.00 80 LYS A O 1
ATOM 620 N N . GLU A 1 81 ? 4.983 8.395 -2.005 1.00 92.12 81 GLU A N 1
ATOM 621 C CA . GLU A 1 81 ? 3.6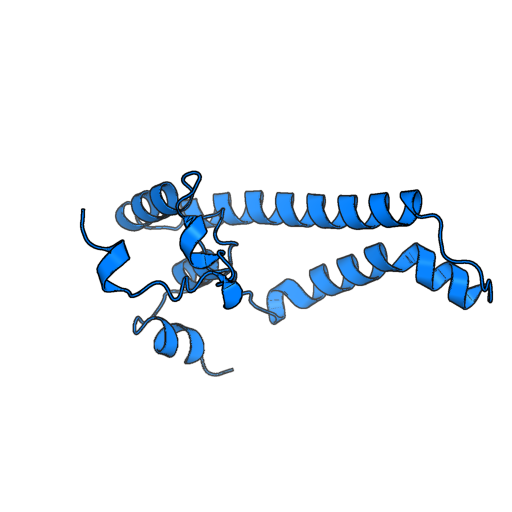43 8.699 -2.524 1.00 92.12 81 GLU A CA 1
ATOM 622 C C . GLU A 1 81 ? 2.584 7.760 -1.946 1.00 92.12 81 GLU A C 1
ATOM 624 O O . GLU A 1 81 ? 1.537 8.202 -1.474 1.00 92.12 81 GLU A O 1
ATOM 629 N N . LYS A 1 82 ? 2.877 6.456 -1.904 1.00 91.50 82 LYS A N 1
ATOM 630 C CA . LYS A 1 82 ? 1.982 5.468 -1.301 1.00 91.50 82 LYS A CA 1
ATOM 631 C C . LYS A 1 82 ? 1.755 5.722 0.191 1.00 91.50 82 LYS A C 1
ATOM 633 O O . LYS A 1 82 ? 0.643 5.565 0.690 1.00 91.50 82 LYS A O 1
ATOM 638 N N . ASN A 1 83 ? 2.795 6.116 0.921 1.00 92.69 83 ASN A N 1
ATOM 639 C CA . ASN A 1 83 ? 2.657 6.466 2.328 1.00 92.69 83 ASN A CA 1
ATOM 640 C C . ASN A 1 83 ? 1.800 7.726 2.527 1.00 92.69 83 ASN A C 1
ATOM 642 O O . ASN A 1 83 ? 0.948 7.734 3.412 1.00 92.69 83 ASN A O 1
ATOM 646 N N . ASP A 1 84 ? 1.980 8.746 1.692 1.00 93.12 84 ASP A N 1
ATOM 647 C CA . ASP A 1 84 ? 1.198 9.984 1.742 1.00 93.12 84 ASP A CA 1
ATOM 648 C C . ASP A 1 84 ? -0.287 9.713 1.435 1.00 93.12 84 ASP A C 1
ATOM 650 O O . ASP A 1 84 ? -1.175 10.228 2.120 1.00 93.12 84 ASP A O 1
ATOM 654 N N . GLN A 1 85 ? -0.572 8.806 0.492 1.00 91.50 85 GLN A N 1
ATOM 655 C CA . GLN A 1 85 ? -1.928 8.311 0.232 1.00 91.50 85 GLN A CA 1
ATOM 656 C C . GLN A 1 85 ? -2.532 7.610 1.455 1.00 91.50 85 GLN A C 1
ATOM 658 O O . GLN A 1 85 ? -3.691 7.857 1.791 1.00 91.50 85 GLN A O 1
ATOM 663 N N . PHE A 1 86 ? -1.765 6.769 2.159 1.00 91.94 86 PHE A N 1
ATOM 664 C CA . PHE A 1 86 ? -2.249 6.129 3.385 1.00 91.94 86 PHE A CA 1
ATOM 665 C C . PHE A 1 86 ? -2.510 7.130 4.511 1.00 91.94 86 PHE A C 1
ATOM 667 O O . PHE A 1 86 ? -3.510 6.986 5.212 1.00 91.94 86 PHE A O 1
ATOM 674 N N . ILE A 1 87 ? -1.676 8.164 4.660 1.00 92.88 87 ILE A N 1
ATOM 675 C CA . ILE A 1 87 ? -1.913 9.246 5.626 1.00 92.88 87 ILE A CA 1
ATOM 676 C C . ILE A 1 87 ? -3.254 9.923 5.320 1.00 92.88 87 ILE A C 1
ATOM 678 O O . ILE A 1 87 ? -4.112 10.005 6.201 1.00 92.88 87 ILE A O 1
ATOM 682 N N . ALA A 1 88 ? -3.477 10.328 4.068 1.00 92.75 88 ALA A N 1
ATOM 683 C CA . ALA A 1 88 ? -4.728 10.955 3.648 1.00 92.75 88 ALA A CA 1
ATOM 684 C C . ALA A 1 88 ? -5.946 10.033 3.851 1.00 92.75 88 ALA A C 1
ATOM 686 O O . ALA A 1 88 ? -6.954 10.456 4.422 1.00 92.75 88 ALA A O 1
ATOM 687 N N . LYS A 1 89 ? -5.842 8.755 3.453 1.00 91.44 89 LYS A N 1
ATOM 688 C CA . LYS A 1 89 ? -6.915 7.760 3.625 1.00 91.44 89 LYS A CA 1
ATOM 689 C C . LYS A 1 89 ? -7.220 7.525 5.107 1.00 91.44 89 LYS A C 1
ATOM 691 O O . LYS A 1 89 ? -8.388 7.472 5.475 1.00 91.44 89 LYS A O 1
ATOM 696 N N . SER A 1 90 ? -6.200 7.455 5.965 1.00 92.00 90 SER A N 1
ATOM 697 C CA . SER A 1 90 ? -6.376 7.268 7.412 1.00 92.00 90 SER A CA 1
ATOM 698 C C . SER A 1 90 ? -7.134 8.426 8.065 1.00 92.00 90 SER A C 1
ATOM 700 O O . SER A 1 90 ? -8.067 8.195 8.835 1.00 92.00 90 SER A O 1
ATOM 702 N N . ALA A 1 91 ? -6.814 9.668 7.689 1.00 92.00 91 ALA A N 1
ATOM 703 C CA . ALA A 1 91 ? -7.513 10.851 8.177 1.00 92.00 91 ALA A CA 1
ATOM 704 C C . ALA A 1 91 ? -8.977 10.870 7.711 1.00 92.00 91 ALA A C 1
ATOM 706 O O . ALA A 1 91 ? -9.875 11.150 8.504 1.00 92.00 91 ALA A O 1
ATOM 707 N N . ALA A 1 92 ? -9.226 10.516 6.445 1.00 92.06 92 ALA A N 1
ATOM 708 C CA . ALA A 1 92 ? -10.577 10.428 5.904 1.00 92.06 92 ALA A CA 1
ATOM 709 C C . ALA A 1 92 ? -11.408 9.358 6.625 1.00 92.06 92 ALA A C 1
ATOM 711 O O . ALA A 1 92 ? -12.511 9.653 7.073 1.00 92.06 92 ALA A O 1
ATOM 712 N N . VAL A 1 93 ? -10.869 8.145 6.797 1.00 91.56 93 VAL A N 1
ATOM 713 C CA . VAL A 1 93 ? -11.558 7.040 7.484 1.00 91.56 93 VAL A CA 1
ATOM 714 C C . VAL A 1 93 ? -11.895 7.414 8.926 1.00 91.56 93 VAL A C 1
ATOM 716 O O . VAL A 1 93 ? -13.026 7.199 9.357 1.00 91.56 93 VAL A O 1
ATOM 719 N N . LYS A 1 94 ? -10.968 8.051 9.655 1.00 89.12 94 LYS A N 1
ATOM 720 C CA . LYS A 1 94 ? -11.181 8.437 11.058 1.00 89.12 94 LYS A CA 1
ATOM 721 C C . LYS A 1 94 ? -12.388 9.364 11.257 1.00 89.12 94 LYS A C 1
ATOM 723 O O . LYS A 1 94 ? -13.030 9.289 12.302 1.00 89.12 94 LYS A O 1
ATOM 728 N N . ASN A 1 95 ? -12.741 10.184 10.264 1.00 90.00 95 ASN A N 1
ATOM 729 C CA . ASN A 1 95 ? -13.893 11.090 10.344 1.00 90.00 95 ASN A CA 1
ATOM 730 C C . ASN A 1 95 ? -15.248 10.368 10.330 1.00 90.00 95 ASN A C 1
ATOM 732 O O . ASN A 1 95 ? -16.205 10.882 10.904 1.00 90.00 95 ASN A O 1
ATOM 736 N N . TYR A 1 96 ? -15.330 9.190 9.708 1.00 89.00 96 TYR A N 1
ATOM 737 C CA . TYR A 1 96 ? -16.578 8.430 9.569 1.00 89.00 96 TYR A CA 1
ATOM 738 C C . TYR A 1 96 ? -16.751 7.348 10.643 1.00 89.00 96 TYR A C 1
ATOM 740 O O . TYR A 1 96 ? -17.796 6.705 10.707 1.00 89.00 96 TYR A O 1
ATOM 748 N N . LEU A 1 97 ? -15.745 7.139 11.498 1.00 88.25 97 LEU A N 1
ATOM 749 C CA . LEU A 1 97 ? -15.800 6.126 12.547 1.00 88.25 97 LEU A CA 1
ATOM 750 C C . LEU A 1 97 ? -16.590 6.610 13.778 1.00 88.25 97 LEU A C 1
ATOM 752 O O . LEU A 1 97 ? -16.471 7.774 14.172 1.00 88.25 97 LEU A O 1
ATOM 756 N N . PRO A 1 98 ? -17.333 5.715 14.454 1.00 88.56 98 PRO A N 1
ATOM 757 C CA . PRO A 1 98 ? -17.878 5.982 15.781 1.00 88.56 98 PRO A CA 1
ATOM 758 C C . PRO A 1 98 ? -16.777 6.309 16.797 1.00 88.56 98 PRO A C 1
ATOM 760 O O . PRO A 1 98 ? -15.656 5.805 16.704 1.00 88.56 98 PRO A O 1
ATOM 763 N N . GLU A 1 99 ? -17.105 7.102 17.817 1.00 87.38 99 GLU A N 1
ATOM 764 C CA . GLU A 1 99 ? -16.134 7.542 18.831 1.00 87.38 99 GLU A CA 1
ATOM 765 C C . GLU A 1 99 ? -15.497 6.372 19.603 1.00 87.38 99 GLU A C 1
ATOM 767 O O . GLU A 1 99 ? -14.298 6.379 19.885 1.00 87.38 99 GLU A O 1
ATOM 772 N N . SER A 1 100 ? -16.273 5.316 19.871 1.00 83.31 100 SER A N 1
ATOM 773 C CA . SER A 1 100 ? -15.778 4.072 20.471 1.00 83.31 100 SER A CA 1
ATOM 774 C C . SER A 1 100 ? -14.692 3.406 19.620 1.00 83.31 100 SER A C 1
ATOM 776 O O . SER A 1 100 ? -13.688 2.938 20.158 1.00 83.31 100 SER A O 1
ATOM 778 N N . THR A 1 101 ? -14.860 3.403 18.296 1.00 86.50 101 THR A N 1
ATOM 779 C CA . THR A 1 101 ? -13.914 2.802 17.351 1.00 86.50 101 THR A CA 1
ATOM 780 C C . THR A 1 101 ? -12.677 3.676 17.165 1.00 86.50 101 THR A C 1
ATOM 782 O O . THR A 1 101 ? -11.570 3.145 17.128 1.00 86.50 101 THR A O 1
ATOM 785 N N . LYS A 1 102 ? -12.819 5.011 17.133 1.00 89.94 102 LYS A N 1
ATOM 786 C CA . LYS A 1 102 ? -11.673 5.937 17.031 1.00 89.94 102 LYS A CA 1
ATOM 787 C C . LYS A 1 102 ? -10.656 5.730 18.147 1.00 89.94 102 LYS A C 1
ATOM 789 O O . LYS A 1 102 ? -9.464 5.662 17.867 1.00 89.94 102 LYS A O 1
ATOM 794 N N . ARG A 1 103 ? -11.122 5.571 19.392 1.00 88.75 103 ARG A N 1
ATOM 795 C CA . ARG A 1 103 ? -10.236 5.293 20.531 1.00 88.75 103 ARG A CA 1
ATOM 796 C C . ARG A 1 103 ? -9.453 3.993 20.333 1.00 88.75 103 ARG A C 1
ATOM 798 O O . ARG A 1 103 ? -8.267 3.949 20.637 1.00 88.75 103 ARG A O 1
ATOM 805 N N . GLY A 1 104 ? -10.105 2.946 19.824 1.00 88.00 104 GLY A N 1
ATOM 806 C CA . GLY A 1 104 ? -9.445 1.679 19.503 1.00 88.00 104 GLY A CA 1
ATOM 807 C C . GLY A 1 104 ? -8.390 1.827 18.404 1.00 88.00 104 GLY A C 1
ATOM 808 O O . GLY A 1 104 ? -7.296 1.286 18.531 1.00 88.00 104 GLY A O 1
ATOM 809 N N . VAL A 1 105 ? -8.691 2.612 17.367 1.00 89.12 105 VAL A N 1
ATOM 810 C CA . VAL A 1 105 ? -7.748 2.924 16.281 1.00 89.12 105 VAL A CA 1
ATOM 811 C C . VAL A 1 105 ? -6.537 3.693 16.802 1.00 89.12 105 VAL A C 1
ATOM 813 O O . VAL A 1 105 ? -5.413 3.332 16.473 1.00 89.12 105 VAL A O 1
ATOM 816 N N . ASP A 1 106 ? -6.741 4.694 17.659 1.00 89.25 106 ASP A N 1
ATOM 817 C CA . ASP A 1 106 ? -5.642 5.477 18.232 1.00 89.25 106 ASP A CA 1
ATOM 818 C C . ASP A 1 106 ? -4.689 4.609 19.058 1.00 89.25 106 ASP A C 1
ATOM 820 O O . ASP A 1 106 ? -3.475 4.701 18.882 1.00 89.25 106 ASP A O 1
ATOM 824 N N . LEU A 1 107 ? -5.231 3.694 19.869 1.00 86.62 107 LEU A N 1
ATOM 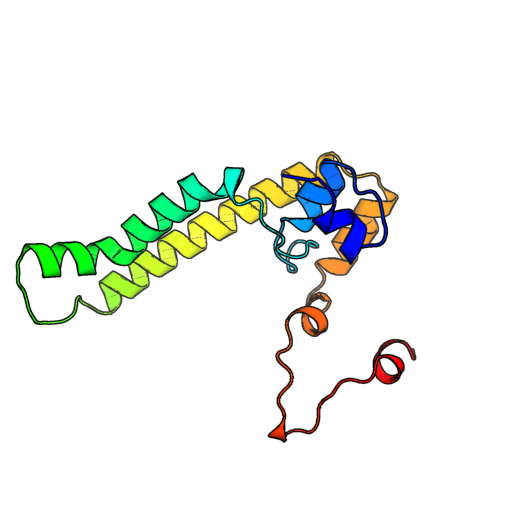825 C CA . LEU A 1 107 ? -4.434 2.702 20.599 1.00 86.62 107 LEU A CA 1
ATOM 826 C C . LEU A 1 107 ? -3.682 1.757 19.647 1.00 86.62 107 LEU A C 1
ATOM 828 O O . LEU A 1 107 ? -2.516 1.445 19.873 1.00 86.62 107 LEU A O 1
ATOM 832 N N . ALA A 1 108 ? -4.317 1.314 18.559 1.00 85.94 108 ALA A N 1
ATOM 833 C CA . ALA A 1 108 ? -3.688 0.435 17.570 1.00 85.94 108 ALA A CA 1
ATOM 834 C C . ALA A 1 108 ? -2.566 1.126 16.769 1.00 85.94 108 ALA A C 1
ATOM 836 O O . ALA A 1 108 ? -1.662 0.457 16.262 1.00 85.94 108 ALA A O 1
ATOM 837 N N . MET A 1 109 ? -2.608 2.455 16.662 1.00 88.31 109 MET A N 1
ATOM 838 C CA . MET A 1 109 ? -1.585 3.275 16.009 1.00 88.31 109 MET A CA 1
ATOM 839 C C . MET A 1 109 ? -0.382 3.581 16.912 1.00 88.31 109 MET A C 1
ATOM 841 O O . MET A 1 109 ? 0.634 4.080 16.419 1.00 88.31 109 MET A O 1
ATOM 845 N N . GLU A 1 110 ? -0.458 3.2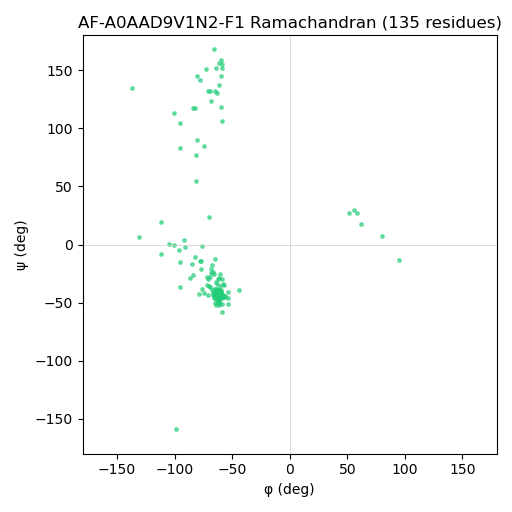90 18.215 1.00 85.88 110 GLU A N 1
ATOM 846 C CA . GLU A 1 110 ? 0.656 3.519 19.132 1.00 85.88 110 GLU A CA 1
ATOM 847 C C . GLU A 1 110 ? 1.903 2.728 18.717 1.00 85.88 110 GLU A C 1
ATOM 849 O O . GLU A 1 110 ? 1.859 1.600 18.210 1.00 85.88 110 GLU A O 1
ATOM 854 N N . LYS A 1 111 ? 3.073 3.331 18.943 1.00 81.44 111 LYS A N 1
ATOM 855 C CA . LYS A 1 111 ? 4.351 2.724 18.574 1.00 81.44 111 LYS A CA 1
ATOM 856 C C . LYS A 1 111 ? 4.522 1.386 19.301 1.00 81.44 111 LYS A C 1
ATOM 858 O O . LYS A 1 111 ? 4.622 1.345 20.520 1.00 81.44 111 LYS A O 1
ATOM 863 N N . GLY A 1 112 ? 4.629 0.304 18.534 1.00 75.50 112 GLY A N 1
ATOM 864 C CA . GLY A 1 112 ? 4.796 -1.053 19.061 1.00 75.50 112 GLY A CA 1
ATOM 865 C C . GLY A 1 112 ? 3.491 -1.839 19.219 1.00 75.50 112 GLY A C 1
ATOM 866 O O . GLY A 1 112 ? 3.559 -3.063 19.305 1.00 75.50 112 GLY A O 1
ATOM 867 N N . ALA A 1 113 ? 2.321 -1.194 19.139 1.00 76.88 113 ALA A N 1
ATOM 868 C CA . ALA A 1 113 ? 1.022 -1.872 19.205 1.00 76.88 113 ALA A CA 1
ATOM 869 C C . ALA A 1 113 ? 0.813 -2.867 18.049 1.00 76.88 113 ALA A C 1
ATOM 871 O O . ALA A 1 113 ? 0.167 -3.896 18.213 1.00 76.88 113 ALA A O 1
ATOM 872 N N . SER A 1 114 ? 1.421 -2.598 16.894 1.00 71.50 114 SER A N 1
ATOM 873 C CA . SER A 1 114 ? 1.379 -3.436 15.689 1.00 71.50 114 SER A CA 1
ATOM 874 C C . SER A 1 114 ? 2.511 -4.465 15.593 1.00 71.50 114 SER A C 1
ATOM 876 O O . SER A 1 114 ? 2.548 -5.256 14.648 1.00 71.50 114 SER A O 1
ATOM 878 N N . SER A 1 115 ? 3.439 -4.477 16.557 1.00 66.00 115 SER A N 1
ATOM 879 C CA . SER A 1 115 ? 4.645 -5.314 16.498 1.00 66.00 115 SER A CA 1
ATOM 880 C C . SER A 1 115 ? 4.301 -6.806 16.452 1.00 66.00 115 SER A C 1
ATOM 882 O O . SER A 1 115 ? 4.877 -7.551 15.674 1.00 66.00 115 SER A O 1
ATOM 884 N N . TRP A 1 116 ? 3.292 -7.247 17.208 1.00 67.44 116 TRP A N 1
ATOM 885 C CA . TRP A 1 116 ? 2.873 -8.655 17.249 1.00 67.44 116 TRP A CA 1
ATOM 886 C C . TRP A 1 116 ? 2.173 -9.133 15.967 1.00 67.44 116 TRP A C 1
ATOM 888 O O . TRP A 1 116 ? 2.299 -10.299 15.613 1.00 67.44 116 TRP A O 1
ATOM 898 N N . LEU A 1 117 ? 1.475 -8.243 15.251 1.00 65.88 117 LEU A N 1
ATOM 899 C CA . LEU A 1 117 ? 0.851 -8.555 13.957 1.00 65.88 117 LEU A CA 1
ATOM 900 C C . LEU A 1 117 ? 1.868 -8.602 12.811 1.00 65.88 117 LEU A C 1
ATOM 902 O O . LEU A 1 117 ? 1.593 -9.190 11.771 1.00 65.88 117 LEU A O 1
ATOM 906 N N . THR A 1 118 ? 3.024 -7.959 12.989 1.00 66.69 118 THR A N 1
ATOM 907 C CA . THR A 1 118 ? 4.053 -7.805 11.948 1.00 66.69 118 THR A CA 1
ATOM 908 C C . THR A 1 118 ? 5.337 -8.583 12.240 1.00 66.69 118 THR A C 1
ATOM 910 O O . THR A 1 118 ? 6.202 -8.683 11.369 1.00 66.69 118 THR A O 1
ATOM 913 N N . ALA A 1 119 ? 5.471 -9.163 13.436 1.00 68.06 119 ALA A N 1
ATOM 914 C CA . ALA A 1 119 ? 6.605 -9.994 13.807 1.00 68.06 119 ALA A CA 1
ATOM 915 C C . ALA A 1 119 ? 6.594 -11.301 13.006 1.00 68.06 119 ALA A C 1
ATOM 917 O O . ALA A 1 119 ? 5.639 -12.073 13.061 1.00 68.06 119 ALA A O 1
ATOM 918 N N . ILE A 1 120 ? 7.685 -11.562 12.287 1.00 65.94 120 ILE A N 1
ATOM 919 C CA . ILE A 1 120 ? 7.913 -12.843 11.617 1.00 65.94 120 ILE A CA 1
ATOM 920 C C . ILE A 1 120 ? 8.473 -13.815 12.665 1.00 65.94 120 ILE A C 1
ATOM 922 O O . ILE A 1 120 ? 9.563 -13.555 13.184 1.00 65.94 120 ILE A O 1
ATOM 926 N N . PRO A 1 121 ? 7.778 -14.920 12.996 1.00 63.28 121 PRO A N 1
ATOM 927 C CA . PRO A 1 121 ? 8.303 -15.910 13.928 1.00 63.28 121 PRO A CA 1
ATOM 928 C C . PRO A 1 121 ? 9.577 -16.542 13.361 1.00 63.28 121 PRO A C 1
ATOM 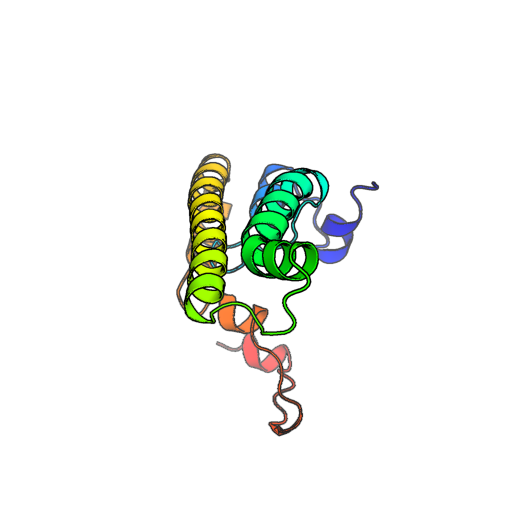930 O O . PRO A 1 121 ? 9.601 -16.995 12.214 1.00 63.28 121 PRO A O 1
ATOM 933 N N . ILE A 1 122 ? 10.642 -16.585 14.161 1.00 63.28 122 ILE A N 1
ATOM 934 C CA . ILE A 1 122 ? 11.910 -17.212 13.776 1.00 63.28 122 ILE A CA 1
ATOM 935 C C . ILE A 1 122 ? 11.968 -18.590 14.433 1.00 63.28 122 ILE A C 1
ATOM 937 O O . ILE A 1 122 ? 12.078 -18.688 15.656 1.00 63.28 122 ILE A O 1
ATOM 941 N N . LYS A 1 123 ? 11.921 -19.647 13.609 1.00 62.94 123 LYS A N 1
ATOM 942 C CA . LYS A 1 123 ? 11.961 -21.049 14.065 1.00 62.94 123 LYS A CA 1
ATOM 943 C C . LYS A 1 123 ? 13.165 -21.339 14.964 1.00 62.94 123 LYS A C 1
ATOM 945 O O . LYS A 1 123 ? 13.015 -21.990 15.990 1.00 62.94 123 LYS A O 1
ATOM 950 N N . ASP A 1 124 ? 14.330 -20.799 14.613 1.00 65.12 124 ASP A N 1
ATOM 951 C CA . ASP A 1 124 ? 15.595 -21.051 15.317 1.00 65.12 124 ASP A CA 1
ATOM 952 C C . ASP A 1 124 ? 15.631 -20.475 16.738 1.00 65.12 124 ASP A C 1
ATOM 954 O O . ASP A 1 124 ? 16.454 -20.881 17.554 1.00 65.12 124 ASP A O 1
ATOM 958 N N . LEU A 1 125 ? 14.732 -19.539 17.050 1.00 64.81 125 LEU A N 1
ATOM 959 C CA . LEU A 1 125 ? 14.633 -18.926 18.371 1.00 64.81 125 LEU A CA 1
ATOM 960 C C . LEU A 1 125 ? 13.494 -19.519 19.216 1.00 64.81 125 LEU A C 1
ATOM 962 O O . LEU A 1 125 ? 13.295 -19.088 20.349 1.00 64.81 125 LEU A O 1
ATOM 966 N N . GLY A 1 126 ? 12.737 -20.490 18.685 1.00 57.84 126 GLY A N 1
ATOM 967 C CA . GLY A 1 126 ? 11.635 -21.142 19.401 1.00 57.84 126 GLY A CA 1
ATOM 968 C C . GLY A 1 126 ? 10.499 -20.194 19.804 1.00 57.84 126 GLY A C 1
ATOM 969 O O . GLY A 1 126 ? 9.707 -20.530 20.683 1.00 57.84 126 GLY A O 1
ATOM 970 N N . PHE A 1 127 ? 10.413 -19.008 19.189 1.00 59.22 127 PHE A N 1
ATOM 971 C CA . PHE A 1 127 ? 9.373 -18.013 19.460 1.00 59.22 127 PHE A CA 1
ATOM 972 C C . PHE A 1 127 ? 8.074 -18.342 18.717 1.00 59.22 127 PHE A C 1
ATOM 974 O O . PHE A 1 127 ? 7.518 -17.513 17.996 1.00 59.22 127 PHE A O 1
ATOM 981 N N . ASP A 1 128 ? 7.566 -19.553 18.925 1.00 57.00 128 ASP A N 1
ATOM 982 C CA . ASP A 1 128 ? 6.169 -19.866 18.660 1.00 57.00 128 ASP A CA 1
ATOM 983 C C . ASP A 1 128 ? 5.365 -19.211 19.789 1.00 57.00 128 ASP A C 1
ATOM 985 O O . ASP A 1 128 ? 5.131 -19.804 20.842 1.00 57.00 128 ASP A O 1
ATOM 989 N N . LEU A 1 129 ? 5.032 -17.926 19.632 1.00 54.62 129 LEU A N 1
ATOM 990 C CA . LEU A 1 129 ? 4.286 -17.182 20.646 1.00 54.62 129 LEU A CA 1
ATOM 991 C C . LEU A 1 129 ? 2.937 -17.872 20.904 1.00 54.62 129 LEU A C 1
ATOM 993 O O . LEU A 1 129 ? 2.008 -17.801 20.099 1.00 54.62 129 LEU A O 1
ATOM 997 N N . ASN A 1 130 ? 2.820 -18.538 22.055 1.00 51.50 130 ASN A N 1
ATOM 998 C CA . ASN A 1 130 ? 1.561 -19.081 22.547 1.00 51.50 130 ASN A CA 1
ATOM 999 C C . ASN A 1 130 ? 0.648 -17.913 22.946 1.00 51.50 130 ASN A C 1
ATOM 1001 O O . ASN A 1 130 ? 1.046 -17.038 23.715 1.00 51.50 130 ASN A O 1
ATOM 1005 N N . LYS A 1 131 ? -0.610 -17.947 22.489 1.00 50.81 131 LYS A N 1
ATOM 1006 C CA . LYS A 1 131 ? -1.671 -16.982 22.822 1.00 50.81 131 LYS A CA 1
ATOM 1007 C C . LYS A 1 131 ? -1.711 -16.629 24.322 1.00 50.81 131 LYS A C 1
ATOM 1009 O O . LYS A 1 131 ? -1.886 -15.466 24.661 1.00 50.81 131 LYS A O 1
ATOM 1014 N N . ALA A 1 132 ? -1.492 -17.591 25.220 1.00 53.84 132 ALA A N 1
ATOM 1015 C CA . ALA A 1 132 ? -1.512 -17.393 26.673 1.00 53.84 132 ALA A CA 1
ATOM 1016 C C . ALA A 1 132 ? -0.390 -16.485 27.216 1.00 53.84 132 ALA A C 1
ATOM 1018 O O . ALA A 1 132 ? -0.572 -15.862 28.257 1.00 53.84 132 ALA A O 1
ATOM 1019 N N . GLN A 1 133 ? 0.748 -16.380 26.525 1.00 54.72 133 GLN A N 1
ATOM 1020 C CA . GLN A 1 133 ? 1.871 -15.539 26.957 1.00 54.72 133 GLN A CA 1
ATOM 1021 C C . GLN A 1 133 ? 1.648 -14.047 26.660 1.00 54.72 133 GLN A C 1
ATOM 1023 O O . GLN A 1 133 ? 2.358 -13.213 27.210 1.00 54.72 133 GLN A O 1
ATOM 1028 N N . PHE A 1 134 ? 0.663 -13.701 25.820 1.00 59.06 134 PHE A N 1
ATOM 1029 C CA . PHE A 1 134 ? 0.412 -12.319 25.401 1.00 59.06 134 PHE A CA 1
ATOM 1030 C C . PHE A 1 134 ? -0.664 -11.603 26.236 1.00 59.06 134 PHE A C 1
ATOM 1032 O O . PHE A 1 134 ? -0.526 -10.420 26.521 1.00 59.06 134 PHE A O 1
ATOM 1039 N N . TRP A 1 135 ? -1.722 -12.307 26.665 1.00 52.47 135 TRP A N 1
ATOM 1040 C CA . TRP A 1 135 ? -2.876 -11.697 27.357 1.00 52.47 135 TRP A CA 1
ATOM 1041 C C . TRP A 1 135 ? -2.769 -11.667 28.893 1.00 52.47 135 TRP A C 1
ATOM 1043 O O . TRP A 1 135 ? -3.719 -11.249 29.550 1.00 52.47 135 TRP A O 1
ATOM 1053 N N . MET A 1 136 ? -1.651 -12.101 29.488 1.00 34.38 136 MET A N 1
ATOM 1054 C CA . MET A 1 136 ? -1.409 -11.941 30.930 1.00 34.38 136 MET A CA 1
ATOM 1055 C C . MET A 1 136 ? -0.589 -10.681 31.220 1.00 34.38 136 MET A C 1
ATOM 1057 O O . MET A 1 136 ? 0.621 -10.751 31.442 1.00 34.38 136 MET A O 1
ATOM 1061 N N . ARG A 1 137 ? -1.275 -9.539 31.286 1.00 37.00 137 ARG A N 1
ATOM 1062 C CA . ARG A 1 137 ? -1.006 -8.506 32.290 1.00 37.00 137 ARG A CA 1
ATOM 1063 C C . ARG A 1 137 ? -2.249 -7.667 32.547 1.00 37.00 137 ARG A C 1
ATOM 1065 O O . ARG A 1 137 ? -2.939 -7.336 31.562 1.00 37.00 137 ARG A O 1
#

Secondary structure (DSSP, 8-state):
--TTHHHHHHSS---HHHHHHHTS-GGGTS-----HHHHHHHHHHHHHHHHHHHHHHHHTT--SPPPHHHHHHHHHHHHHHHHHHHHHHHHHHHHHS-HHHHHHHHHHTSTTTTHHHHPPP-GGGT----GGGTS--

Solvent-accessible surface area (backbone atoms only — not comparable to full-atom values): 8086 Å² total; per-residue (Å²): 130,78,84,52,62,62,28,68,77,67,76,40,89,70,51,74,68,53,47,56,40,32,31,30,47,37,74,66,39,21,67,50,56,62,56,66,86,76,44,46,65,61,50,48,55,42,49,50,57,50,39,41,62,55,53,54,30,60,76,69,69,47,89,66,79,61,60,68,62,63,47,49,50,39,42,50,50,47,52,48,55,53,48,54,51,49,53,54,51,45,58,56,50,58,72,76,48,55,74,75,53,46,56,52,34,56,57,33,39,39,92,68,59,40,45,77,85,69,58,77,73,49,75,93,73,66,51,74,80,53,74,74,77,71,73,74,124

pLDDT: mean 84.51, std 13.66, range [34.38, 97.25]

=== Feature glossary ===
Legend for the data blocks above and below:

— What the protein is —

The amino-acid sequence is the protein's primary structure: the linear order of residues from the N-terminus to the C-terminus, written in one-letter code. Everything else here — the 3D coordinates, the secondary structure, the domain annotations — is ultimately a consequence of this string.

Functional annotations link the protein to curated databases. InterPro entries identify conserved domains and families by matching the sequence against member-database signatures (Pfam, PROSITE, CDD, …). Gene Ontology (GO) terms describe molecular function, biological process, and cellular component in a controlled vocabulary. CATH places the structure in a hierarchical fold classification (Class/Architecture/Topology/Homologous-superfamily). The organism is the source species.

— Where its atoms are —

Atomic coordinates in PDBx/mmCIF format — the same representation the Protein Data Bank distributes. Each line of the _atom_site loop places one backbone atom in Cartesian space (units: ångströms, origin: arbitrary).

The six renders are orthographic views along the three Cartesian axes in both directions. Representation (cartoon, sticks, or surface) and color scheme (sequence-rainbow or by-chain) vary across proteins so the training set covers all the common visualization conventions.

— Local backbone conformation —

Eight-state secondary structure (DSSP): H is the canonical α-helix, G the tighter 3₁₀-helix, I the wider π-helix; E/B are β-structure, T and S are turns and bends, and '-' is everything else. DSSP derives these from the pattern of main-chain N–H···O=C hydrogen bonds, not from the sequence.

Three-state secondary structure (P-SEA) collapses the eight DSSP classes into helix (a), strand (b), and coil (c). P-SEA assigns these from Cα geometry alone — distances and angles — without requiring backbone oxygens, so it works on any Cα trace.

φ (phi) and ψ (psi) are the two rotatable backbone dihedrals per residue: φ is the C(i-1)–N–Cα–C torsion, ψ is the N–Cα–C–N(i+1) torsion, both in degrees on (−180°, 180°]. α-helical residues cluster near (−60°, −45°); β-strand residues near (−120°, +130°). A Ramachandran plot is simply a scatter of (φ, ψ) for every residue.

— Global shape and packing —

The geometric summary reports three shape descriptors. Rg (radius of gyration) measures how spread out the Cα atoms are about their centre of mass; compact globular proteins have small Rg, elongated or unfolded ones large. Cα contacts (<8 Å, |i−j|>4) count long-range residue pairs in spatial proximity — high for tightly packed folds, near zero for rods or random coil. The bounding-box extents give the protein's footprint along x, y, z in Å.

SASA measures how much of the protein is reachable by solvent. It is computed by rolling a water-sized probe over the atomic surface and summing the exposed area (Å²). Per-residue SASA distinguishes core (buried, low SASA) from surface (exposed, high SASA) residues; total SASA is a whole-molecule size measure.

Plot images: a contact map (which residues are close in 3D, as an N×N binary image), a Ramachandran scatter (backbone torsion angles, revealing secondary-structure composition at a glance), and — for AlphaFold structures — a PAE heatmap (pairwise prediction confidence).

— Structural neighborhood —

A 3Di character summarizes, for each residue, the relative orientation of the Cα frame of its nearest spatial neighbor. Because it encodes fold topology rather than chemistry, 3Di alignments detect remote structural similarity that sequence alignment misses.

The Foldseek neighbor list gives the closest experimentally determined structures in the PDB, ranked by structural alignment. TM-score near 1 means near-identical fold; near 0.3 means only rough topology match. This is how one finds what a novel AlphaFold prediction most resembles in the solved-structure universe.

— Confidence and disorder —

For AlphaFold models, the B-factor field carries pLDDT — the model's own estimate of local accuracy on a 0–100 scale. Regions with pLDDT<50 should be treated as essentially unmodeled; they often correspond to intrinsically disordered segments.

Crystallographic B-factors measure how much each atom's electron density is smeared out, in Å². They rise in mobile loops and surface residues and fall in the buried interior. In AlphaFold models this column is repurposed to hold pLDDT instead.

Predicted Aligned Error (PAE) is an AlphaFold confidence matrix: entry (i, j) is the expected error in the position of residue j, in ångströms, when the prediction is superimposed on the true structure at residue i. Low PAE within a block of residues means that block is internally rigid and well-predicted; high PAE between two blocks means their relative placement is uncertain even if each block individually is confident.